Protein AF-A0AA42YHY3-F1 (afdb_monomer_lite)

Structure (mmCIF, N/CA/C/O backbone):
data_AF-A0AA42YHY3-F1
#
_entry.id   AF-A0AA42YHY3-F1
#
loop_
_atom_site.group_PDB
_atom_site.id
_atom_site.type_symbol
_atom_site.label_atom_id
_atom_site.label_alt_id
_atom_site.label_comp_id
_atom_site.label_asym_id
_atom_site.label_entity_id
_atom_site.label_seq_id
_atom_site.pdbx_PDB_ins_code
_atom_site.Cartn_x
_atom_site.Cartn_y
_atom_site.Cartn_z
_atom_site.occupancy
_atom_site.B_iso_or_equiv
_atom_site.auth_seq_id
_atom_site.auth_comp_id
_atom_site.auth_asym_id
_atom_site.auth_atom_id
_atom_site.pdbx_PDB_model_num
ATOM 1 N N . MET A 1 1 ? -17.543 -1.333 9.778 1.00 82.50 1 MET A N 1
ATOM 2 C CA . MET A 1 1 ? -16.642 -2.329 9.156 1.00 82.50 1 MET A CA 1
ATOM 3 C C . MET A 1 1 ? -16.695 -2.307 7.625 1.00 82.50 1 MET A C 1
ATOM 5 O O . MET A 1 1 ? -15.729 -1.877 7.017 1.00 82.50 1 MET A O 1
ATOM 9 N N . ILE A 1 2 ? -17.816 -2.684 6.991 1.00 86.56 2 ILE A N 1
ATOM 10 C CA . ILE A 1 2 ? -17.916 -2.820 5.518 1.00 86.56 2 ILE A CA 1
ATOM 11 C C . ILE A 1 2 ? -17.620 -1.505 4.779 1.00 86.56 2 ILE A C 1
ATOM 13 O O . ILE A 1 2 ? -16.816 -1.488 3.857 1.00 86.56 2 ILE A O 1
ATOM 17 N N . ARG A 1 3 ? -18.194 -0.381 5.236 1.00 88.00 3 ARG A N 1
ATOM 18 C CA . ARG A 1 3 ? -17.930 0.952 4.655 1.00 88.00 3 ARG A CA 1
ATOM 19 C C . ARG A 1 3 ? -16.445 1.330 4.679 1.00 88.00 3 ARG A C 1
ATOM 21 O O . ARG A 1 3 ? -15.954 1.903 3.718 1.00 88.00 3 ARG A O 1
ATOM 28 N N . PHE A 1 4 ? -15.739 0.987 5.759 1.00 89.62 4 PHE A N 1
ATOM 29 C CA . PHE A 1 4 ? -14.296 1.207 5.861 1.00 89.62 4 PHE A CA 1
ATOM 30 C C . PHE A 1 4 ? -13.543 0.350 4.847 1.00 89.62 4 PHE A C 1
ATOM 32 O O . PHE A 1 4 ? -12.749 0.900 4.101 1.00 89.62 4 PHE A O 1
ATOM 39 N N . LEU A 1 5 ? -13.835 -0.952 4.770 1.00 88.38 5 LEU A N 1
ATOM 40 C CA . LEU A 1 5 ? -13.164 -1.868 3.842 1.00 88.38 5 LEU A CA 1
ATOM 41 C C . LEU A 1 5 ? -13.339 -1.448 2.381 1.00 88.38 5 LEU A C 1
ATOM 43 O O . LEU A 1 5 ? -12.359 -1.394 1.650 1.00 88.38 5 LEU A O 1
ATOM 47 N N . VAL A 1 6 ? -14.559 -1.095 1.967 1.00 91.06 6 VAL A N 1
ATOM 48 C CA . VAL A 1 6 ? -14.825 -0.657 0.587 1.00 91.06 6 VAL A CA 1
ATOM 49 C C . VAL A 1 6 ? -14.041 0.614 0.259 1.00 91.06 6 VAL A C 1
ATOM 51 O O . VAL A 1 6 ? -13.338 0.662 -0.746 1.00 91.06 6 VAL A O 1
ATOM 54 N N . LEU A 1 7 ? -14.110 1.632 1.124 1.00 90.44 7 LEU A N 1
ATOM 55 C CA . LEU A 1 7 ? -13.399 2.893 0.903 1.00 90.44 7 LEU A CA 1
ATOM 56 C C . LEU A 1 7 ? -11.879 2.712 0.956 1.00 90.44 7 LEU A C 1
ATOM 58 O O . LEU A 1 7 ? -11.173 3.285 0.131 1.00 90.44 7 LEU A O 1
ATOM 62 N N . ALA A 1 8 ? -11.381 1.905 1.891 1.00 89.19 8 ALA A N 1
ATOM 63 C CA . ALA A 1 8 ? -9.968 1.589 2.035 1.00 89.19 8 ALA A CA 1
ATOM 64 C C . ALA A 1 8 ? -9.432 0.894 0.782 1.00 89.19 8 ALA A C 1
ATOM 66 O O . ALA A 1 8 ? -8.475 1.382 0.192 1.00 89.19 8 ALA A O 1
ATOM 67 N N . VAL A 1 9 ? -10.082 -0.183 0.330 1.00 90.12 9 VAL A N 1
ATOM 68 C CA . VAL A 1 9 ? -9.647 -0.945 -0.848 1.00 90.12 9 VAL A CA 1
ATOM 69 C C . VAL A 1 9 ? -9.648 -0.067 -2.095 1.00 90.12 9 VAL A C 1
ATOM 71 O O . VAL A 1 9 ? -8.634 -0.009 -2.781 1.00 90.12 9 VAL A O 1
ATOM 74 N N . LEU A 1 10 ? -10.727 0.676 -2.360 1.00 92.88 10 LEU A N 1
ATOM 75 C CA . LEU A 1 10 ? -10.794 1.556 -3.533 1.00 92.88 10 LEU A CA 1
ATOM 76 C C . LEU A 1 10 ? -9.704 2.635 -3.506 1.00 92.88 10 LEU A C 1
ATOM 78 O O . LEU A 1 10 ? -9.032 2.867 -4.508 1.00 92.88 10 LEU A O 1
ATOM 82 N N . SER A 1 11 ? -9.494 3.263 -2.348 1.00 90.38 11 SER A N 1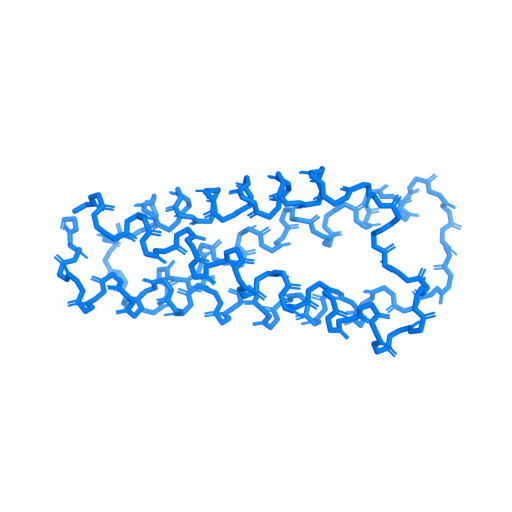
ATOM 83 C CA . SER A 1 11 ? -8.484 4.316 -2.198 1.00 90.38 11 SER A CA 1
ATOM 84 C C . SER A 1 11 ? -7.064 3.769 -2.341 1.00 90.38 11 SER A C 1
ATOM 86 O O . SER A 1 11 ? -6.219 4.409 -2.958 1.00 90.38 1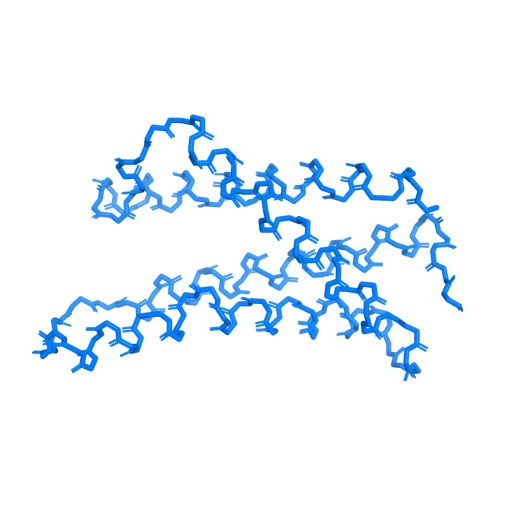1 SER A O 1
ATOM 88 N N . LEU A 1 12 ? -6.798 2.579 -1.795 1.00 89.62 12 LEU A N 1
ATOM 89 C CA . LEU A 1 12 ? -5.502 1.913 -1.899 1.00 89.62 12 LEU A CA 1
ATOM 90 C C . LEU A 1 12 ? -5.213 1.468 -3.330 1.00 89.62 12 LEU A C 1
ATOM 92 O O . LEU A 1 12 ? -4.107 1.694 -3.803 1.00 89.62 12 LEU A O 1
ATOM 96 N N . VAL A 1 13 ? -6.194 0.896 -4.034 1.00 90.69 13 VAL A N 1
ATOM 97 C CA . VAL A 1 13 ? -6.047 0.525 -5.450 1.00 90.69 13 VAL A CA 1
ATOM 98 C C . VAL A 1 13 ? -5.701 1.753 -6.288 1.00 90.69 13 VAL A C 1
ATOM 100 O O . VAL A 1 13 ? -4.782 1.693 -7.098 1.00 90.69 13 VAL A O 1
ATOM 103 N N . LEU A 1 14 ? -6.375 2.884 -6.058 1.00 91.06 14 LEU A N 1
ATOM 104 C CA . LEU A 1 14 ? -6.056 4.140 -6.739 1.00 91.06 14 LEU A CA 1
ATOM 105 C C . LEU A 1 14 ? -4.650 4.639 -6.389 1.00 91.06 14 LEU A C 1
ATOM 107 O O . LEU A 1 14 ? -3.891 4.991 -7.286 1.00 91.06 14 LEU A O 1
ATOM 111 N N . LEU A 1 15 ? -4.276 4.638 -5.108 1.00 90.31 15 LEU A N 1
ATOM 112 C CA . LEU A 1 15 ? -2.960 5.094 -4.654 1.00 90.31 15 LEU A CA 1
ATOM 113 C C . LEU A 1 15 ? -1.823 4.235 -5.230 1.00 90.31 15 LEU A C 1
ATOM 115 O O . LEU A 1 15 ? -0.835 4.769 -5.734 1.00 90.31 15 LEU A O 1
ATOM 119 N N . ILE A 1 16 ? -1.973 2.910 -5.184 1.00 86.94 16 ILE A N 1
ATOM 120 C CA . ILE A 1 16 ? -1.010 1.948 -5.728 1.00 86.94 16 ILE A CA 1
ATOM 121 C C . ILE A 1 16 ? -0.962 2.065 -7.253 1.00 86.94 16 ILE A C 1
ATOM 123 O O . ILE A 1 16 ? 0.127 2.075 -7.823 1.00 86.94 16 ILE A O 1
ATOM 127 N N . GLY A 1 17 ? -2.112 2.201 -7.914 1.00 85.62 17 GLY A N 1
ATOM 128 C CA . GLY A 1 17 ? -2.195 2.362 -9.363 1.00 85.62 17 GLY A CA 1
ATOM 129 C C . GLY A 1 17 ? -1.497 3.628 -9.849 1.00 85.62 17 GLY A C 1
ATOM 130 O O . GLY A 1 17 ? -0.623 3.554 -10.711 1.00 85.62 17 GLY A O 1
ATOM 131 N N . VAL A 1 18 ? -1.798 4.776 -9.234 1.00 88.19 18 VAL A N 1
ATOM 132 C CA . VAL A 1 18 ? -1.133 6.058 -9.527 1.00 88.19 18 VAL A CA 1
ATOM 133 C C . VAL A 1 18 ? 0.369 5.967 -9.264 1.00 88.19 18 VAL A C 1
ATOM 135 O O . VAL A 1 18 ? 1.159 6.430 -10.080 1.00 88.19 18 VAL A O 1
ATOM 138 N N . GLY A 1 19 ? 0.775 5.330 -8.165 1.00 84.56 19 GLY A N 1
ATOM 139 C CA . GLY A 1 19 ? 2.182 5.093 -7.857 1.00 84.56 19 GLY A CA 1
ATOM 140 C C . GLY A 1 19 ? 2.901 4.257 -8.911 1.00 84.56 19 GLY A C 1
ATOM 141 O O . GLY A 1 19 ? 3.957 4.645 -9.399 1.00 84.56 19 GLY A O 1
ATOM 142 N N . THR A 1 20 ? 2.297 3.132 -9.294 1.00 81.44 20 THR A N 1
ATOM 143 C CA . THR A 1 20 ? 2.854 2.192 -10.276 1.00 81.44 20 THR A CA 1
ATOM 144 C C . THR A 1 20 ? 3.028 2.864 -11.636 1.00 81.44 20 THR A C 1
ATOM 146 O O . THR A 1 20 ? 4.107 2.805 -12.217 1.00 81.44 20 THR A O 1
ATOM 149 N N . LEU A 1 21 ? 1.983 3.542 -12.120 1.00 83.69 21 LEU A N 1
ATOM 150 C CA . LEU A 1 21 ? 2.001 4.237 -13.408 1.00 83.69 21 LEU A CA 1
ATOM 151 C C . LEU A 1 21 ? 2.933 5.457 -13.391 1.00 83.69 21 LEU A C 1
ATOM 153 O O . LEU A 1 21 ? 3.627 5.722 -14.368 1.00 83.69 21 LEU A O 1
ATOM 157 N N . GLY A 1 22 ? 2.978 6.190 -12.275 1.00 82.81 22 GLY A N 1
ATOM 158 C CA . GLY A 1 22 ? 3.859 7.345 -12.110 1.00 82.81 22 GLY A CA 1
ATOM 159 C C . GLY A 1 22 ? 5.339 6.963 -12.089 1.00 82.81 22 GLY A C 1
ATOM 160 O O . GLY A 1 22 ? 6.156 7.655 -12.694 1.00 82.81 22 GLY A O 1
ATOM 161 N N . PHE A 1 23 ? 5.694 5.853 -11.436 1.00 80.94 23 PHE A N 1
ATOM 162 C CA . PHE A 1 23 ? 7.064 5.335 -11.458 1.00 80.94 23 PHE A CA 1
ATOM 163 C C . PHE A 1 23 ? 7.459 4.834 -12.840 1.00 80.94 23 PHE A C 1
ATOM 165 O O . PHE A 1 23 ? 8.551 5.152 -13.300 1.00 80.94 23 PHE A O 1
ATOM 172 N N . ASP A 1 24 ? 6.559 4.131 -13.526 1.00 78.25 24 ASP A N 1
ATOM 173 C CA . ASP A 1 24 ? 6.824 3.656 -14.880 1.00 78.25 24 ASP A CA 1
ATOM 174 C C . ASP A 1 24 ? 7.084 4.809 -15.865 1.00 78.25 24 ASP A C 1
ATOM 176 O O . ASP A 1 24 ? 8.061 4.797 -16.617 1.00 78.25 24 ASP A O 1
ATOM 180 N N . ALA A 1 25 ? 6.266 5.864 -15.793 1.00 80.69 25 ALA A N 1
ATOM 181 C CA . ALA A 1 25 ? 6.468 7.074 -16.581 1.00 80.69 25 ALA A CA 1
ATOM 182 C C . ALA A 1 25 ? 7.800 7.773 -16.248 1.00 80.69 25 ALA A C 1
ATOM 184 O O . ALA A 1 25 ? 8.507 8.211 -17.155 1.00 80.69 25 ALA A O 1
ATOM 185 N N . ALA A 1 26 ? 8.164 7.859 -14.962 1.00 80.06 26 ALA A N 1
ATOM 186 C CA . ALA A 1 26 ? 9.415 8.478 -14.517 1.00 80.06 26 ALA A CA 1
ATOM 187 C C . ALA A 1 26 ? 10.663 7.689 -14.947 1.00 80.06 26 ALA A C 1
ATOM 189 O O . ALA A 1 26 ? 11.710 8.283 -15.202 1.00 80.06 26 ALA A O 1
ATOM 190 N N . ASP A 1 27 ? 10.545 6.366 -15.052 1.00 73.25 27 ASP A N 1
ATOM 191 C CA . ASP A 1 27 ? 11.638 5.471 -15.434 1.00 73.25 27 ASP A CA 1
ATOM 192 C C . ASP A 1 27 ? 11.631 5.132 -16.942 1.00 73.25 27 ASP A C 1
ATOM 194 O O . ASP A 1 27 ? 12.403 4.285 -17.404 1.00 73.25 27 ASP A O 1
ATOM 198 N N . GLY A 1 28 ? 10.780 5.802 -17.730 1.00 71.19 28 GLY A N 1
ATOM 199 C CA . GLY A 1 28 ? 10.728 5.688 -19.189 1.00 71.19 28 GLY A CA 1
ATOM 200 C C . GLY A 1 28 ? 10.313 4.306 -19.698 1.00 71.19 28 GLY A C 1
ATOM 201 O O . GLY A 1 28 ? 10.816 3.871 -20.735 1.00 71.19 28 GLY A O 1
ATOM 202 N N . GLY A 1 29 ? 9.458 3.579 -18.971 1.00 66.69 29 GLY A N 1
ATOM 203 C CA . GLY A 1 29 ? 9.010 2.244 -19.386 1.00 66.69 29 GLY A CA 1
ATOM 204 C C . GLY A 1 29 ? 9.975 1.102 -19.046 1.00 66.69 29 GLY A C 1
ATOM 205 O O . GLY A 1 29 ? 9.745 -0.038 -19.455 1.00 66.69 29 GLY A O 1
ATOM 206 N N . ARG A 1 30 ? 11.096 1.377 -18.357 1.00 62.28 30 ARG A N 1
ATOM 207 C CA . ARG A 1 30 ? 12.150 0.374 -18.092 1.00 62.28 30 ARG A CA 1
ATOM 208 C C . ARG A 1 30 ? 11.771 -0.649 -17.026 1.00 62.28 30 ARG A C 1
ATOM 210 O O . ARG A 1 30 ? 12.157 -1.809 -17.144 1.00 62.28 30 ARG A O 1
ATOM 217 N N . PHE A 1 31 ? 11.036 -0.214 -16.007 1.00 58.06 31 PHE A N 1
ATOM 218 C CA . PHE A 1 31 ? 10.626 -1.040 -14.865 1.00 58.06 31 PHE A CA 1
ATOM 219 C C . PHE A 1 31 ? 9.106 -1.242 -14.790 1.00 58.06 31 PHE A C 1
ATOM 221 O O . PHE A 1 31 ? 8.608 -1.845 -13.837 1.00 58.06 31 PHE A O 1
ATOM 228 N N . GLY A 1 32 ? 8.371 -0.748 -15.789 1.00 55.72 32 GLY A N 1
ATOM 229 C CA . GLY A 1 32 ? 6.927 -0.871 -15.881 1.00 55.72 32 GLY A CA 1
ATOM 230 C C . GLY A 1 32 ? 6.442 -2.307 -15.969 1.00 55.72 32 GLY A C 1
ATOM 231 O O . GLY A 1 32 ? 7.064 -3.136 -16.645 1.00 55.72 32 GLY A O 1
ATOM 232 N N . PRO A 1 33 ? 5.300 -2.624 -15.339 1.00 56.12 33 PRO A N 1
ATOM 233 C CA . PRO A 1 33 ? 4.687 -3.926 -15.499 1.00 56.12 33 PRO A CA 1
ATOM 234 C C . PRO A 1 33 ? 4.237 -4.108 -16.953 1.00 56.12 33 PRO A C 1
ATOM 236 O O . PRO A 1 33 ? 3.256 -3.518 -17.393 1.00 56.12 33 PRO A O 1
ATOM 239 N N . ARG A 1 34 ? 4.917 -4.994 -17.689 1.00 66.00 34 ARG A N 1
ATOM 240 C CA . ARG A 1 34 ? 4.481 -5.506 -19.006 1.00 66.00 34 ARG A CA 1
ATOM 241 C C . ARG A 1 34 ? 3.342 -6.528 -18.879 1.00 66.00 34 ARG A C 1
ATOM 243 O O . ARG A 1 34 ? 3.338 -7.548 -19.560 1.00 66.00 34 ARG A O 1
ATOM 250 N N . LEU A 1 35 ? 2.438 -6.309 -17.933 1.00 65.50 35 LEU A N 1
ATOM 251 C CA . LEU A 1 35 ? 1.331 -7.209 -17.632 1.00 65.50 35 LEU A CA 1
ATOM 252 C C . LEU A 1 35 ? 0.046 -6.643 -18.226 1.00 65.50 35 LEU A C 1
ATOM 254 O O . LEU A 1 35 ? -0.154 -5.429 -18.232 1.00 65.50 35 LEU A O 1
ATOM 258 N N . ASP A 1 36 ? -0.839 -7.530 -18.675 1.00 81.00 36 ASP A N 1
ATOM 259 C CA . ASP A 1 36 ? -2.163 -7.138 -19.144 1.00 81.00 36 ASP A CA 1
ATOM 260 C C . ASP A 1 36 ? -2.921 -6.364 -18.054 1.00 81.00 36 ASP A C 1
ATOM 262 O O . ASP A 1 36 ? -2.889 -6.717 -16.869 1.00 81.00 36 ASP A O 1
ATOM 266 N N . GLY A 1 37 ? -3.644 -5.318 -18.461 1.00 80.69 37 GLY A N 1
ATOM 267 C CA . GLY A 1 37 ? -4.365 -4.413 -17.556 1.00 80.69 37 GLY A CA 1
ATOM 268 C C . GLY A 1 37 ? -5.232 -5.107 -16.488 1.00 80.69 37 GLY A C 1
ATOM 269 O O . GLY A 1 37 ? -5.177 -4.699 -15.327 1.00 80.69 37 GLY A O 1
ATOM 270 N N . PRO A 1 38 ? -5.986 -6.180 -16.809 1.00 83.06 38 PRO A N 1
ATOM 271 C CA . PRO A 1 38 ? -6.753 -6.931 -15.814 1.00 83.06 38 PRO A CA 1
ATOM 272 C C . PRO A 1 38 ? -5.887 -7.630 -14.758 1.00 83.06 38 PRO A C 1
ATOM 274 O O . PRO A 1 38 ? -6.261 -7.671 -13.587 1.00 83.06 38 PRO A O 1
ATOM 277 N N . VAL A 1 39 ? -4.723 -8.157 -15.151 1.00 82.00 39 VAL A N 1
ATOM 278 C CA . VAL A 1 39 ? -3.780 -8.828 -14.240 1.00 82.00 39 VAL A CA 1
ATOM 279 C C . VAL A 1 39 ? -3.154 -7.805 -13.298 1.00 82.00 39 VAL A C 1
ATOM 281 O O . VAL A 1 39 ? -3.072 -8.037 -12.092 1.00 82.00 39 VAL A O 1
ATOM 284 N N . LEU A 1 40 ? -2.781 -6.641 -13.835 1.00 83.00 40 LEU A N 1
ATOM 285 C CA . LEU A 1 40 ? -2.243 -5.532 -13.055 1.00 83.00 40 LEU A CA 1
ATOM 286 C C . LEU A 1 40 ? -3.257 -5.022 -12.018 1.00 83.00 40 LEU A C 1
ATOM 288 O O . LEU A 1 40 ? -2.925 -4.883 -10.840 1.00 83.00 40 LEU A O 1
ATOM 292 N N . LEU A 1 41 ? -4.512 -4.827 -12.436 1.00 84.75 41 LEU A N 1
ATOM 293 C CA . LEU A 1 41 ? -5.603 -4.433 -11.545 1.00 84.75 41 LEU A CA 1
ATOM 294 C C . LEU A 1 41 ? -5.864 -5.489 -10.462 1.00 84.75 41 LEU A C 1
ATOM 296 O O . LEU A 1 41 ? -6.046 -5.137 -9.297 1.00 84.75 41 LEU A O 1
ATOM 300 N N . GLY A 1 42 ? -5.849 -6.774 -10.826 1.00 86.25 42 GLY A N 1
ATOM 301 C CA . GLY A 1 42 ? -5.967 -7.881 -9.877 1.00 86.25 42 GLY A CA 1
ATOM 302 C C . GLY A 1 42 ? -4.858 -7.863 -8.823 1.00 86.25 42 GLY A C 1
ATOM 303 O O . GLY A 1 42 ? -5.139 -8.032 -7.637 1.00 86.25 42 GLY A O 1
ATOM 304 N N . GLY A 1 43 ? -3.620 -7.573 -9.235 1.00 85.81 43 GLY A N 1
ATOM 305 C CA . GLY A 1 43 ? -2.483 -7.394 -8.332 1.00 85.81 43 GLY A CA 1
ATOM 306 C C . GLY A 1 43 ? -2.685 -6.242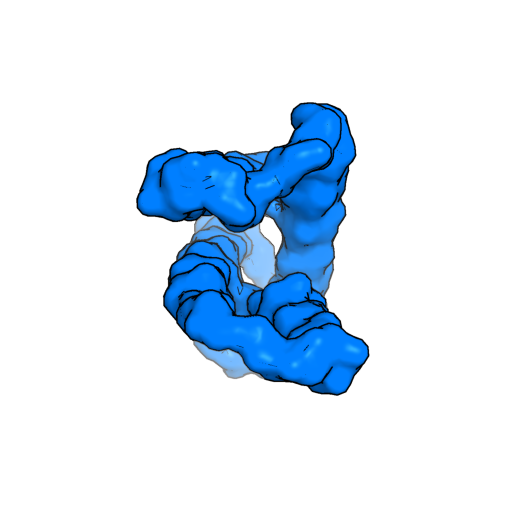 -7.347 1.00 85.81 43 GLY A C 1
ATOM 307 O O . GLY A 1 43 ? -2.535 -6.435 -6.141 1.00 85.81 43 GLY A O 1
ATOM 308 N N . TRP A 1 44 ? -3.103 -5.068 -7.831 1.00 88.94 44 TRP A N 1
ATOM 309 C CA . TRP A 1 44 ? -3.404 -3.918 -6.967 1.00 88.94 44 TRP A CA 1
ATOM 310 C C . TRP A 1 44 ? -4.525 -4.215 -5.971 1.00 88.94 44 TRP A C 1
ATOM 312 O O . TRP A 1 44 ? -4.455 -3.804 -4.813 1.00 88.94 44 TRP A O 1
ATOM 322 N N . LEU A 1 45 ? -5.557 -4.939 -6.408 1.00 88.88 45 LEU A N 1
ATOM 323 C CA . LEU A 1 45 ? -6.690 -5.298 -5.565 1.00 88.88 45 LEU A CA 1
ATOM 324 C C . LEU A 1 45 ? -6.276 -6.276 -4.461 1.00 88.88 45 LEU A C 1
ATOM 326 O O . LEU A 1 45 ? -6.608 -6.062 -3.295 1.00 88.88 45 LEU A O 1
ATOM 330 N N . LEU A 1 46 ? -5.514 -7.314 -4.816 1.00 87.81 46 LEU A N 1
ATOM 331 C CA . LEU A 1 46 ? -4.986 -8.288 -3.863 1.00 87.81 46 LEU A CA 1
ATOM 332 C C . LEU A 1 46 ? -4.117 -7.601 -2.804 1.00 87.81 46 LEU A C 1
ATOM 334 O O . LEU A 1 46 ? -4.239 -7.869 -1.611 1.00 87.81 46 LEU A O 1
ATOM 338 N N . GLU A 1 47 ? -3.283 -6.666 -3.241 1.00 87.50 47 GLU A N 1
ATOM 339 C CA . GLU A 1 47 ? -2.391 -5.909 -2.379 1.00 87.50 47 GLU A CA 1
ATOM 340 C C . GLU A 1 47 ? -3.136 -4.964 -1.436 1.00 87.50 47 GLU A C 1
ATOM 342 O O . GLU A 1 47 ? -2.854 -4.928 -0.237 1.00 87.50 47 GLU A O 1
ATOM 347 N N . ALA A 1 48 ? -4.144 -4.254 -1.945 1.00 87.56 48 ALA A N 1
ATOM 348 C CA . ALA A 1 48 ? -5.014 -3.415 -1.133 1.00 87.56 48 ALA A CA 1
ATOM 349 C C . ALA A 1 48 ? -5.748 -4.232 -0.055 1.00 87.56 48 ALA A C 1
ATOM 351 O O . ALA A 1 48 ? -5.840 -3.802 1.099 1.00 87.56 48 ALA A O 1
ATOM 352 N N . VAL A 1 49 ? -6.235 -5.427 -0.403 1.00 89.06 49 VAL A N 1
ATOM 353 C CA . VAL A 1 49 ? -6.894 -6.339 0.543 1.00 89.06 49 VAL A CA 1
ATOM 354 C C . VAL A 1 49 ? -5.904 -6.860 1.587 1.00 89.06 49 VAL A C 1
ATOM 356 O O . VAL A 1 49 ? -6.220 -6.842 2.778 1.00 89.06 49 V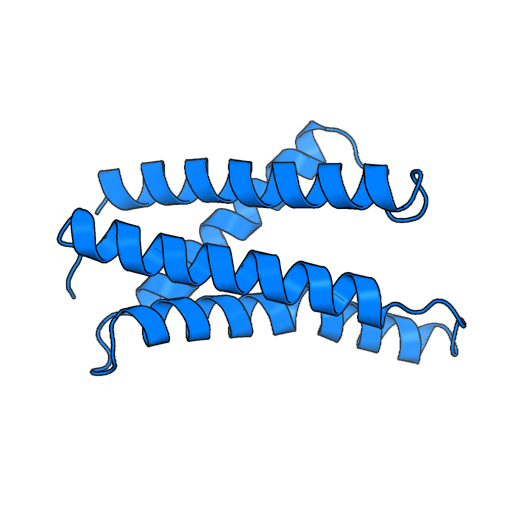AL A O 1
ATOM 359 N N . ALA A 1 50 ? -4.700 -7.265 1.177 1.00 87.50 50 ALA A N 1
ATOM 360 C CA . ALA A 1 50 ? -3.657 -7.735 2.088 1.00 87.50 50 ALA A CA 1
ATOM 361 C C . ALA A 1 50 ? -3.231 -6.646 3.089 1.00 87.50 50 ALA A C 1
ATOM 363 O O . ALA A 1 50 ? -3.145 -6.908 4.289 1.00 87.50 50 ALA A O 1
ATOM 364 N N . LEU A 1 51 ? -3.051 -5.405 2.622 1.00 88.25 51 LEU A N 1
ATOM 365 C CA . LEU A 1 51 ? -2.788 -4.235 3.466 1.00 88.25 51 LEU A CA 1
ATOM 366 C C . LEU A 1 51 ? -3.918 -3.978 4.467 1.00 88.25 51 LEU A C 1
ATOM 368 O O . LEU A 1 51 ? -3.651 -3.752 5.647 1.00 88.25 51 LEU A O 1
ATOM 372 N N . CYS A 1 52 ? -5.179 -4.052 4.028 1.00 88.12 52 CYS A N 1
ATOM 373 C CA . CYS A 1 52 ? -6.327 -3.933 4.928 1.00 88.12 52 CYS A CA 1
ATOM 374 C C . CYS A 1 52 ? -6.319 -5.029 6.003 1.00 88.12 52 CYS A C 1
ATOM 376 O O . CYS A 1 52 ? -6.562 -4.739 7.174 1.00 88.12 52 CYS A O 1
ATOM 378 N N . ALA A 1 53 ? -6.023 -6.275 5.625 1.00 87.44 53 ALA A N 1
ATOM 379 C CA . ALA A 1 53 ? -5.968 -7.401 6.552 1.00 87.44 53 ALA A CA 1
ATOM 380 C C . ALA A 1 53 ? -4.841 -7.240 7.587 1.00 87.44 53 ALA A C 1
ATOM 382 O O . ALA A 1 53 ? -5.084 -7.400 8.785 1.00 87.44 53 ALA A O 1
ATOM 383 N N . LEU A 1 54 ? -3.636 -6.860 7.145 1.00 87.75 54 LEU A N 1
ATOM 384 C CA . LEU A 1 54 ? -2.494 -6.565 8.017 1.00 87.75 54 LEU A CA 1
ATOM 385 C C . LEU A 1 54 ? -2.794 -5.412 8.974 1.00 87.75 54 LEU A C 1
ATOM 387 O O . LEU A 1 54 ? -2.543 -5.526 10.173 1.00 87.75 54 LEU A O 1
ATOM 391 N N . PHE A 1 55 ? -3.384 -4.326 8.469 1.00 88.56 55 PHE A N 1
ATOM 392 C CA . PHE A 1 55 ? -3.790 -3.199 9.301 1.00 88.56 55 PHE A CA 1
ATOM 393 C C . PHE A 1 55 ? -4.778 -3.637 10.377 1.00 88.56 55 PHE A C 1
ATOM 395 O O . PHE A 1 55 ? -4.543 -3.383 11.554 1.00 88.56 55 PHE A O 1
ATOM 402 N N . LEU A 1 56 ? -5.840 -4.355 10.003 1.00 86.94 56 LEU A N 1
ATOM 403 C CA . LEU A 1 56 ? -6.817 -4.852 10.968 1.00 86.94 56 LEU A CA 1
ATOM 404 C C . LEU A 1 56 ? -6.169 -5.780 12.000 1.00 86.94 56 LEU A C 1
ATOM 406 O O . LEU A 1 56 ? -6.540 -5.715 13.162 1.00 86.94 56 LEU A O 1
ATOM 410 N N . LEU A 1 57 ? -5.192 -6.610 11.619 1.00 87.12 57 LEU A N 1
ATOM 411 C CA . LEU A 1 57 ? -4.439 -7.478 12.534 1.00 87.12 57 LEU A CA 1
ATOM 412 C C . LEU A 1 57 ? -3.672 -6.695 13.608 1.00 87.12 57 LEU A C 1
ATOM 414 O O . LEU A 1 57 ? -3.700 -7.097 14.778 1.00 87.12 57 LEU A O 1
ATOM 418 N N . VAL A 1 58 ? -3.011 -5.605 13.219 1.00 85.44 58 VAL A N 1
ATOM 419 C CA . VAL A 1 58 ? -2.185 -4.770 14.107 1.00 85.44 58 VAL A CA 1
ATOM 420 C C . VAL A 1 58 ? -3.033 -3.788 14.917 1.00 85.44 58 VAL A C 1
ATOM 422 O O . VAL A 1 58 ? -2.731 -3.545 16.085 1.00 85.44 58 VAL A O 1
ATOM 425 N N . GLN A 1 59 ? -4.116 -3.276 14.329 1.00 85.06 59 GLN A N 1
ATOM 426 C CA . GLN A 1 59 ? -4.960 -2.245 14.917 1.00 85.06 59 GLN A CA 1
ATOM 427 C C . GLN A 1 59 ? -5.445 -2.628 16.322 1.00 85.06 59 GLN A C 1
ATOM 429 O O . GLN A 1 59 ? -5.959 -3.730 16.543 1.00 85.06 59 GLN A O 1
ATOM 434 N N . GLY A 1 60 ? -5.327 -1.688 17.265 1.00 76.44 60 GLY A N 1
ATOM 435 C CA . GLY A 1 60 ? -5.885 -1.822 18.616 1.00 76.44 60 GLY A CA 1
ATOM 436 C C . GLY A 1 60 ? -4.979 -2.532 19.624 1.00 76.44 60 GLY A C 1
ATOM 437 O O . GLY A 1 60 ? -5.402 -2.772 20.750 1.00 76.44 60 GLY A O 1
ATOM 438 N N . ARG A 1 61 ? -3.719 -2.824 19.275 1.00 80.38 61 ARG A N 1
ATOM 439 C CA . ARG A 1 61 ? -2.734 -3.439 20.189 1.00 80.38 61 ARG A CA 1
ATOM 440 C C . ARG A 1 61 ? -2.063 -2.459 21.169 1.00 80.38 61 ARG A C 1
ATOM 442 O O . ARG A 1 61 ? -1.035 -2.783 21.751 1.00 80.38 61 ARG A O 1
ATOM 449 N N . GLY A 1 62 ? -2.666 -1.288 21.394 1.00 64.50 62 GLY A N 1
ATOM 450 C CA . GLY A 1 62 ? -2.285 -0.352 22.463 1.00 64.50 62 GLY A CA 1
ATOM 451 C C . GLY A 1 62 ? -1.292 0.753 22.079 1.00 64.50 62 GLY A C 1
ATOM 452 O O . GLY A 1 62 ? -0.868 1.504 22.953 1.00 64.50 62 GLY A O 1
ATOM 453 N N . GLY A 1 63 ? -0.929 0.879 20.799 1.00 74.38 63 GLY A N 1
ATOM 454 C CA . GLY A 1 63 ? -0.044 1.933 20.295 1.00 74.38 63 GLY A CA 1
ATOM 455 C C . GLY A 1 63 ? -0.769 3.198 19.822 1.00 74.38 63 GLY A C 1
ATOM 456 O O . GLY A 1 63 ? -1.994 3.326 19.885 1.00 74.38 63 GLY A O 1
ATOM 457 N N . ALA A 1 64 ? 0.001 4.159 19.306 1.00 83.50 64 ALA A N 1
ATOM 458 C CA . ALA A 1 64 ? -0.568 5.306 18.611 1.00 83.50 64 ALA A CA 1
ATOM 459 C C . ALA A 1 64 ? -1.215 4.861 17.288 1.00 83.50 64 ALA A C 1
ATOM 461 O O . ALA A 1 64 ? -0.613 4.119 16.523 1.00 83.50 64 ALA A O 1
ATOM 462 N N . TRP A 1 65 ? -2.409 5.372 16.974 1.00 83.12 65 TRP A N 1
ATOM 463 C CA . TRP A 1 65 ? -3.179 4.996 15.773 1.00 83.12 65 TRP A CA 1
ATOM 464 C C . TRP A 1 65 ? -2.367 5.030 14.464 1.00 83.12 65 TRP A C 1
ATOM 466 O O . TRP A 1 65 ? -2.580 4.206 13.582 1.00 83.12 65 TRP A O 1
ATOM 476 N N . TRP A 1 66 ? -1.436 5.978 14.332 1.00 83.81 66 TRP A N 1
ATOM 477 C CA . TRP A 1 66 ? -0.585 6.132 13.152 1.00 83.81 66 TRP A CA 1
ATOM 478 C C . TRP A 1 66 ? 0.525 5.072 13.078 1.00 83.81 66 TRP A C 1
ATOM 480 O O . TRP A 1 66 ? 0.919 4.695 11.976 1.00 83.81 66 TRP A O 1
ATOM 490 N N . LEU A 1 67 ? 0.986 4.552 14.224 1.00 85.19 67 LEU A N 1
ATOM 491 C CA . LEU A 1 67 ? 1.951 3.451 14.289 1.00 85.19 67 LEU A CA 1
ATOM 492 C C . LEU A 1 67 ? 1.333 2.151 13.782 1.00 85.19 67 LEU A C 1
ATOM 494 O O . LEU A 1 67 ? 1.996 1.437 13.041 1.00 85.19 67 LEU A O 1
ATOM 498 N N . ASP A 1 68 ? 0.065 1.876 14.101 1.00 85.56 68 ASP A N 1
ATOM 499 C CA . ASP A 1 68 ? -0.639 0.686 13.597 1.00 85.56 68 ASP A CA 1
ATOM 500 C C . ASP A 1 68 ? -0.664 0.671 12.055 1.00 85.56 68 ASP A C 1
ATOM 502 O O . ASP A 1 68 ? -0.420 -0.356 11.419 1.00 85.56 68 ASP A O 1
ATOM 506 N N . GLY A 1 69 ? -0.896 1.844 11.453 1.00 84.69 69 GLY A N 1
ATOM 507 C CA . GLY A 1 69 ? -0.838 2.053 10.006 1.00 84.69 69 GLY A CA 1
ATOM 508 C C . GLY A 1 69 ? 0.556 1.856 9.420 1.00 84.69 69 GLY A C 1
ATOM 509 O O . GLY A 1 69 ? 0.715 1.124 8.443 1.00 84.69 69 GLY A O 1
ATOM 510 N N . LEU A 1 70 ? 1.570 2.490 10.017 1.00 88.25 70 LEU A N 1
ATOM 511 C CA . LEU A 1 70 ? 2.956 2.381 9.554 1.00 88.25 70 LEU A CA 1
ATOM 512 C C . LEU A 1 70 ? 3.505 0.961 9.687 1.00 88.25 70 LEU A C 1
ATOM 514 O O . LEU A 1 70 ? 4.148 0.482 8.762 1.00 88.25 70 LEU A O 1
ATOM 518 N N . LEU 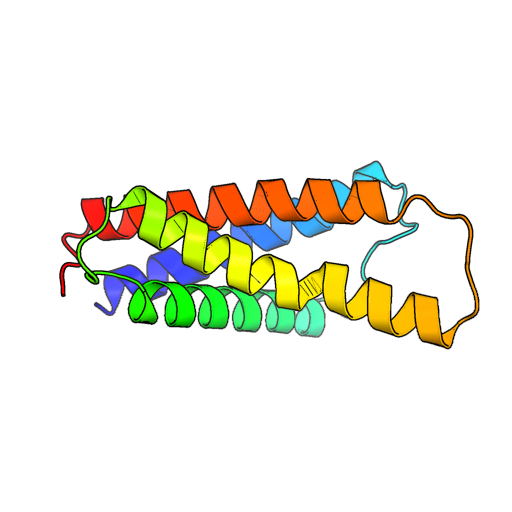A 1 71 ? 3.221 0.267 10.789 1.00 88.06 71 LEU A N 1
ATOM 519 C CA . LEU A 1 71 ? 3.660 -1.112 10.998 1.00 88.06 71 LEU A CA 1
ATOM 520 C C . LEU A 1 71 ? 3.072 -2.043 9.939 1.00 88.06 71 LEU A C 1
ATOM 522 O O . LEU A 1 71 ? 3.812 -2.801 9.317 1.00 88.06 71 LEU A O 1
ATOM 526 N N . ALA A 1 72 ? 1.765 -1.951 9.681 1.00 87.44 72 ALA A N 1
ATOM 527 C CA . ALA A 1 72 ? 1.124 -2.737 8.630 1.00 87.44 72 ALA A CA 1
ATOM 528 C C . ALA A 1 72 ? 1.728 -2.445 7.246 1.00 87.44 72 ALA A C 1
ATOM 530 O O . ALA A 1 72 ? 2.004 -3.369 6.479 1.00 87.44 72 ALA A O 1
ATOM 531 N N . ALA A 1 73 ? 1.983 -1.169 6.952 1.00 87.44 73 ALA A N 1
ATOM 532 C CA . ALA A 1 73 ? 2.605 -0.740 5.708 1.00 87.44 73 ALA A CA 1
ATOM 533 C C . ALA A 1 73 ? 4.049 -1.221 5.548 1.00 87.44 73 ALA A C 1
ATOM 535 O O . ALA A 1 73 ? 4.419 -1.671 4.469 1.00 87.44 73 ALA A O 1
ATOM 536 N N . TRP A 1 74 ? 4.871 -1.136 6.590 1.00 88.50 74 TRP A N 1
ATOM 537 C CA . TRP A 1 74 ? 6.267 -1.560 6.535 1.00 88.50 74 TRP A CA 1
ATOM 538 C C . TRP A 1 74 ? 6.391 -3.072 6.429 1.00 88.50 74 TRP A C 1
ATOM 540 O O . TRP A 1 74 ? 7.195 -3.547 5.634 1.00 88.50 74 TRP A O 1
ATOM 550 N N . ILE A 1 75 ? 5.554 -3.828 7.147 1.00 86.38 75 ILE A N 1
ATOM 551 C CA . ILE A 1 75 ? 5.474 -5.283 6.982 1.00 86.38 75 ILE A CA 1
ATOM 552 C C . ILE A 1 75 ? 5.131 -5.610 5.525 1.00 86.38 75 ILE A C 1
ATOM 554 O O . ILE A 1 75 ? 5.861 -6.353 4.876 1.00 86.38 75 ILE A O 1
ATOM 558 N N . ALA A 1 76 ? 4.070 -5.010 4.979 1.00 86.50 76 ALA A N 1
ATOM 559 C CA . ALA A 1 76 ? 3.671 -5.252 3.596 1.00 86.50 76 ALA A CA 1
ATOM 560 C C . ALA A 1 76 ? 4.761 -4.840 2.585 1.00 86.50 76 ALA A C 1
ATOM 562 O O . ALA A 1 76 ? 5.036 -5.575 1.638 1.00 86.50 76 ALA A O 1
ATOM 563 N N . TRP A 1 77 ? 5.438 -3.711 2.818 1.00 87.38 77 TRP A N 1
ATOM 564 C CA . TRP A 1 77 ? 6.551 -3.254 1.988 1.00 87.38 77 TRP A CA 1
ATOM 565 C C . TRP A 1 77 ? 7.716 -4.246 1.985 1.00 87.38 77 TRP A C 1
ATOM 567 O O . TRP A 1 77 ? 8.193 -4.571 0.899 1.00 87.38 77 TRP A O 1
ATOM 577 N N . ILE A 1 78 ? 8.136 -4.758 3.153 1.00 83.25 78 ILE A N 1
ATOM 578 C CA . ILE A 1 78 ? 9.220 -5.750 3.272 1.00 83.25 78 ILE A CA 1
ATOM 579 C C . ILE A 1 78 ? 8.926 -6.951 2.365 1.00 83.25 78 ILE A C 1
ATOM 581 O O . ILE A 1 78 ? 9.778 -7.338 1.566 1.00 83.25 78 ILE A O 1
ATOM 585 N N . PHE A 1 79 ? 7.706 -7.491 2.432 1.00 78.19 79 PHE A N 1
ATOM 586 C CA . PHE A 1 79 ? 7.319 -8.686 1.678 1.00 78.19 79 PHE A CA 1
ATOM 587 C C . PHE A 1 79 ? 7.047 -8.448 0.184 1.00 78.19 79 PHE A C 1
ATOM 589 O O . PHE A 1 79 ? 7.117 -9.400 -0.588 1.00 78.19 79 PHE A O 1
ATOM 596 N N . ARG A 1 80 ? 6.760 -7.215 -0.255 1.00 75.25 80 ARG A N 1
ATOM 597 C CA . ARG A 1 80 ? 6.440 -6.922 -1.665 1.00 75.25 80 ARG A CA 1
ATOM 598 C C . ARG A 1 80 ? 7.661 -6.957 -2.580 1.00 75.25 80 ARG A C 1
ATOM 600 O O . ARG A 1 80 ? 7.648 -7.602 -3.621 1.00 75.25 80 ARG A O 1
ATOM 607 N N . GLY A 1 81 ? 8.643 -6.122 -2.263 1.00 70.75 81 GLY A N 1
ATOM 608 C CA . GLY A 1 81 ? 9.635 -5.651 -3.234 1.00 70.75 81 GLY A CA 1
ATOM 609 C C . GLY A 1 81 ? 11.067 -5.952 -2.819 1.00 70.75 81 GLY A C 1
ATOM 610 O O . GLY A 1 81 ? 11.741 -6.679 -3.536 1.00 70.75 81 GLY A O 1
ATOM 611 N N . PRO A 1 82 ? 11.541 -5.451 -1.665 1.00 68.38 82 PRO A N 1
ATOM 612 C CA . PRO A 1 82 ? 12.913 -5.660 -1.227 1.00 68.38 82 PRO A CA 1
ATOM 613 C C . PRO A 1 82 ? 13.246 -7.142 -1.057 1.00 68.38 82 PRO A C 1
ATOM 615 O O . PRO A 1 82 ? 14.268 -7.577 -1.566 1.00 68.38 82 PRO A O 1
ATOM 618 N N . VAL A 1 83 ? 12.385 -7.934 -0.405 1.00 62.28 83 VAL A N 1
ATOM 619 C CA . VAL A 1 83 ? 12.632 -9.376 -0.222 1.00 62.28 83 VAL A CA 1
ATOM 620 C C . VAL A 1 83 ? 12.644 -10.118 -1.559 1.00 62.28 83 VAL A C 1
ATOM 622 O O . VAL A 1 83 ? 13.505 -10.963 -1.773 1.00 62.28 83 VAL A O 1
ATOM 625 N N . LEU A 1 84 ? 11.746 -9.770 -2.486 1.00 66.75 84 LEU A N 1
ATOM 626 C CA . LEU A 1 84 ? 11.705 -10.378 -3.818 1.00 66.75 84 LEU A CA 1
ATOM 627 C C . LEU A 1 84 ? 12.939 -9.996 -4.649 1.00 66.75 84 LEU A C 1
ATOM 629 O O . LEU A 1 84 ? 13.525 -10.841 -5.314 1.00 66.75 84 LEU A O 1
ATOM 633 N N . VAL A 1 85 ? 13.360 -8.731 -4.581 1.00 66.81 85 VAL A N 1
ATOM 634 C CA . VAL A 1 85 ? 14.556 -8.229 -5.265 1.00 66.81 85 VAL A CA 1
ATOM 635 C C . VAL A 1 85 ? 15.819 -8.843 -4.675 1.00 66.81 85 VAL A C 1
ATOM 637 O O . VAL A 1 85 ? 16.681 -9.238 -5.445 1.00 66.81 85 VAL A O 1
ATOM 640 N N . LEU A 1 86 ? 15.927 -8.974 -3.351 1.00 66.44 86 LEU A N 1
ATOM 641 C CA . LEU A 1 86 ? 17.038 -9.673 -2.701 1.00 66.44 86 LEU A CA 1
ATOM 642 C C . LEU A 1 86 ? 17.075 -11.143 -3.128 1.00 66.44 86 LEU A C 1
ATOM 644 O O . LEU A 1 86 ? 18.117 -11.608 -3.574 1.00 66.44 86 LEU A O 1
ATOM 648 N N . ALA A 1 87 ? 15.930 -11.833 -3.104 1.00 61.62 87 ALA A N 1
ATOM 649 C CA . ALA A 1 87 ? 15.830 -13.224 -3.539 1.00 61.62 87 ALA A CA 1
ATOM 650 C C . ALA A 1 87 ? 16.232 -13.406 -5.014 1.00 61.62 87 ALA A C 1
ATOM 652 O O . ALA A 1 87 ? 16.946 -14.344 -5.354 1.00 61.62 87 ALA A O 1
ATOM 653 N N . VAL A 1 88 ? 15.818 -12.495 -5.899 1.00 63.94 88 VAL A N 1
ATOM 654 C CA . VAL A 1 88 ? 16.167 -12.532 -7.327 1.00 63.94 88 VAL A CA 1
ATOM 655 C C . VAL A 1 88 ? 17.619 -12.106 -7.573 1.00 63.94 88 VAL A C 1
ATOM 657 O O . VAL A 1 88 ? 18.287 -12.705 -8.409 1.00 63.94 88 VAL A O 1
ATOM 660 N N . ALA A 1 89 ? 18.136 -11.106 -6.859 1.00 64.62 89 ALA A N 1
ATOM 661 C CA . ALA A 1 89 ? 19.509 -10.618 -7.002 1.00 64.62 89 ALA A CA 1
ATOM 662 C C . ALA A 1 89 ? 20.543 -11.631 -6.492 1.00 64.62 89 ALA A C 1
ATOM 664 O O . ALA A 1 89 ? 21.584 -11.799 -7.131 1.00 64.62 89 ALA A O 1
ATOM 665 N N . GLU A 1 90 ? 20.239 -12.334 -5.396 1.00 64.88 90 GLU A N 1
ATOM 666 C CA . GLU A 1 90 ? 21.009 -13.494 -4.935 1.00 64.88 90 GLU A CA 1
ATOM 667 C C . GLU A 1 90 ? 20.981 -14.623 -5.972 1.00 64.88 90 GLU A C 1
ATOM 669 O O . GLU A 1 90 ? 22.006 -15.253 -6.222 1.00 64.88 90 GLU A O 1
ATOM 674 N N . HIS A 1 91 ? 19.837 -14.846 -6.626 1.00 60.50 91 HIS A N 1
ATOM 675 C CA . HIS A 1 91 ? 19.681 -15.918 -7.609 1.00 60.50 91 HIS A CA 1
ATOM 676 C C . HIS A 1 91 ? 20.302 -15.609 -8.986 1.00 60.50 91 HIS A C 1
ATOM 678 O O . HIS A 1 91 ? 20.738 -16.527 -9.676 1.00 60.50 91 HIS A O 1
ATOM 684 N N . LEU A 1 92 ? 20.357 -14.337 -9.402 1.00 58.16 92 LEU A N 1
ATOM 685 C CA . LEU A 1 92 ? 20.791 -13.916 -10.746 1.00 58.16 92 LEU A CA 1
ATOM 686 C C . LEU A 1 92 ? 22.191 -13.281 -10.804 1.00 58.16 92 LEU A C 1
ATOM 688 O O . LEU A 1 92 ? 22.605 -12.830 -11.870 1.00 58.16 92 LEU A O 1
ATOM 692 N N . GLY A 1 93 ? 22.947 -13.256 -9.704 1.00 55.75 93 GLY A N 1
ATOM 693 C CA . GLY A 1 93 ? 24.371 -12.908 -9.752 1.00 55.75 93 GLY A CA 1
ATOM 694 C C . GLY A 1 93 ? 24.677 -11.435 -10.060 1.00 55.75 93 GLY A C 1
ATOM 695 O O . GLY A 1 93 ? 25.568 -11.144 -10.854 1.00 55.75 93 GLY A O 1
ATOM 696 N N . GLY A 1 94 ? 23.985 -10.502 -9.394 1.00 57.84 94 GLY A N 1
ATOM 697 C CA . GLY A 1 94 ? 24.474 -9.126 -9.208 1.00 57.84 94 GLY A CA 1
ATOM 698 C C . GLY A 1 94 ? 24.427 -8.201 -10.434 1.00 57.84 94 GLY A C 1
ATOM 699 O O . GLY A 1 94 ? 25.455 -7.701 -10.889 1.00 57.84 94 GLY A O 1
ATOM 700 N N . GLY A 1 95 ? 23.225 -7.900 -10.931 1.00 54.94 95 GLY A N 1
ATOM 701 C CA . GLY A 1 95 ? 22.999 -6.799 -11.877 1.00 54.94 95 GLY A CA 1
ATOM 702 C C . GLY A 1 95 ? 23.111 -5.414 -11.214 1.00 54.94 95 GLY A C 1
ATOM 703 O O . GLY A 1 95 ? 22.615 -5.203 -10.111 1.00 54.94 95 GLY A O 1
ATOM 704 N N . ARG A 1 96 ? 23.769 -4.469 -11.900 1.00 54.69 96 ARG A N 1
ATOM 705 C CA . ARG A 1 96 ? 24.208 -3.135 -11.423 1.00 54.69 96 ARG A CA 1
ATOM 706 C C . ARG A 1 96 ? 23.142 -2.028 -11.371 1.00 54.69 96 ARG A C 1
ATOM 708 O O . ARG A 1 96 ? 23.502 -0.878 -11.121 1.00 54.69 96 ARG A O 1
ATOM 715 N N . ASP A 1 97 ? 21.869 -2.309 -11.625 1.00 59.41 97 ASP A N 1
ATOM 716 C CA . ASP A 1 97 ? 20.860 -1.244 -11.583 1.00 59.41 97 ASP A CA 1
ATOM 717 C C . ASP A 1 97 ? 20.546 -0.841 -10.133 1.00 59.41 97 ASP A C 1
ATOM 719 O O . ASP A 1 97 ? 20.476 -1.715 -9.269 1.00 59.41 97 ASP A O 1
ATOM 723 N N . PRO A 1 98 ? 20.354 0.456 -9.814 1.00 68.50 98 PRO A N 1
ATOM 724 C CA . PRO A 1 98 ? 20.088 0.920 -8.455 1.00 68.50 98 PRO A CA 1
ATOM 725 C C . PRO A 1 98 ? 18.640 0.609 -8.048 1.00 68.50 98 PRO A C 1
ATOM 727 O O . PRO A 1 98 ? 17.811 1.498 -7.850 1.00 68.50 98 PRO A O 1
ATOM 730 N N . TRP A 1 99 ? 18.344 -0.680 -7.882 1.00 70.69 99 TRP A N 1
ATOM 731 C CA . TRP A 1 99 ? 17.086 -1.236 -7.382 1.00 70.69 99 TRP A CA 1
ATOM 732 C C . TRP A 1 99 ? 16.635 -0.569 -6.077 1.00 70.69 99 TRP A C 1
ATOM 734 O O . TRP A 1 99 ? 15.442 -0.403 -5.836 1.00 70.69 99 TRP A O 1
ATOM 744 N N . TRP A 1 100 ? 17.590 -0.081 -5.281 1.00 74.06 100 TRP A N 1
ATOM 745 C CA . TRP A 1 100 ? 17.344 0.677 -4.059 1.00 74.06 100 TRP A CA 1
ATOM 746 C C . TRP A 1 100 ? 16.471 1.921 -4.270 1.00 74.06 100 TRP A C 1
ATOM 748 O O . TRP A 1 100 ? 15.630 2.231 -3.427 1.00 74.06 100 TRP A O 1
ATOM 758 N N . GLY A 1 101 ? 16.612 2.612 -5.407 1.00 77.06 101 GLY A N 1
ATOM 759 C CA . GLY A 1 101 ? 15.788 3.779 -5.731 1.00 77.06 101 GLY A CA 1
ATOM 760 C C . GLY A 1 101 ? 14.307 3.421 -5.861 1.00 77.06 101 GLY A C 1
ATOM 761 O O . GLY A 1 101 ? 13.449 4.101 -5.295 1.00 77.06 101 GLY A O 1
ATOM 762 N N . LEU A 1 102 ? 14.007 2.307 -6.531 1.00 75.75 102 LEU A N 1
ATOM 763 C CA . LEU A 1 102 ? 12.649 1.780 -6.660 1.00 75.75 102 LEU A CA 1
ATOM 764 C C . LEU A 1 102 ? 12.107 1.324 -5.296 1.00 75.75 102 LEU A C 1
ATOM 766 O O . LEU A 1 102 ? 10.975 1.648 -4.933 1.00 75.75 102 LEU A O 1
ATOM 770 N N . THR A 1 103 ? 12.931 0.642 -4.500 1.00 81.00 103 THR A N 1
ATOM 771 C CA . THR A 1 103 ? 12.567 0.174 -3.157 1.00 81.00 103 THR A CA 1
ATOM 772 C C . THR A 1 103 ? 12.182 1.328 -2.222 1.00 81.00 103 THR A C 1
ATOM 774 O O . THR A 1 103 ? 11.163 1.247 -1.531 1.00 81.00 103 THR A O 1
ATOM 777 N N . LEU A 1 104 ? 12.953 2.423 -2.225 1.00 83.56 104 LEU A N 1
ATOM 778 C CA . LEU A 1 104 ? 12.689 3.618 -1.411 1.00 83.56 104 LEU A CA 1
ATOM 779 C C . LEU A 1 104 ? 11.425 4.364 -1.858 1.00 83.56 104 LEU A C 1
ATOM 781 O O . LEU A 1 104 ? 10.641 4.815 -1.022 1.00 83.56 104 LEU A O 1
ATOM 785 N N . ARG A 1 105 ? 11.185 4.456 -3.171 1.00 84.69 105 ARG A N 1
ATOM 786 C CA . ARG A 1 105 ? 9.945 5.020 -3.724 1.00 84.69 105 ARG A CA 1
ATOM 787 C C . ARG A 1 105 ? 8.716 4.235 -3.254 1.00 84.69 105 ARG A C 1
ATOM 789 O O . ARG A 1 105 ? 7.740 4.827 -2.791 1.00 84.69 105 ARG A O 1
ATOM 796 N N . TRP A 1 106 ? 8.788 2.904 -3.283 1.00 84.69 106 TRP A N 1
ATOM 797 C CA . TRP A 1 106 ? 7.730 2.050 -2.745 1.00 84.69 106 TRP A CA 1
ATOM 798 C C . TRP A 1 106 ? 7.566 2.190 -1.232 1.00 84.69 106 TRP A C 1
ATOM 800 O O . TRP A 1 106 ? 6.432 2.219 -0.761 1.00 84.69 106 TRP A O 1
ATOM 810 N N . LEU A 1 107 ? 8.654 2.341 -0.470 1.00 86.88 107 LEU A N 1
ATOM 811 C CA . LEU A 1 107 ? 8.581 2.565 0.979 1.00 86.88 107 LEU A CA 1
ATOM 812 C C . LEU A 1 107 ? 7.757 3.815 1.310 1.00 86.88 107 LEU A C 1
ATOM 814 O O . LEU A 1 107 ? 6.934 3.796 2.231 1.00 86.88 107 LEU A O 1
ATOM 818 N N . ALA A 1 108 ? 7.947 4.887 0.538 1.00 87.94 108 ALA A N 1
ATOM 819 C CA . ALA A 1 108 ? 7.184 6.119 0.689 1.00 87.94 108 ALA A CA 1
ATOM 820 C C . ALA A 1 108 ? 5.688 5.899 0.406 1.00 87.94 108 ALA A C 1
ATOM 822 O O . ALA A 1 108 ? 4.854 6.278 1.229 1.00 87.94 108 ALA A O 1
ATOM 823 N N . ILE A 1 109 ? 5.339 5.226 -0.700 1.00 88.31 109 ILE A N 1
ATOM 824 C CA . ILE A 1 109 ? 3.937 4.908 -1.032 1.00 88.31 109 ILE A CA 1
ATOM 825 C C . ILE A 1 109 ? 3.284 4.072 0.060 1.00 88.31 109 ILE A C 1
ATOM 827 O O . ILE A 1 109 ? 2.180 4.387 0.494 1.00 88.31 109 ILE A O 1
ATOM 831 N N . TYR A 1 110 ? 3.963 3.025 0.521 1.00 88.19 110 TYR A N 1
ATOM 832 C CA . TYR A 1 110 ? 3.442 2.161 1.569 1.00 88.19 110 TYR A CA 1
ATOM 833 C C . TYR A 1 110 ? 3.218 2.924 2.866 1.00 88.19 110 TYR A C 1
ATOM 835 O O . TYR A 1 110 ? 2.157 2.803 3.471 1.00 88.19 110 TYR A O 1
ATOM 843 N N . SER A 1 111 ? 4.173 3.761 3.268 1.00 90.44 111 SER A N 1
ATOM 844 C CA . SER A 1 111 ? 4.033 4.586 4.470 1.00 90.44 111 SER A CA 1
ATOM 845 C C . SER A 1 111 ? 2.827 5.528 4.362 1.00 90.44 111 SER A C 1
ATOM 847 O O . SER A 1 111 ? 2.040 5.627 5.304 1.00 90.44 111 SER A O 1
ATOM 849 N N . LEU A 1 112 ? 2.619 6.153 3.196 1.00 90.31 112 LEU A N 1
ATOM 850 C CA . LEU A 1 112 ? 1.430 6.967 2.922 1.00 90.31 112 LEU A CA 1
ATOM 851 C C . LEU A 1 112 ? 0.141 6.133 2.951 1.00 90.31 112 LEU A C 1
ATOM 853 O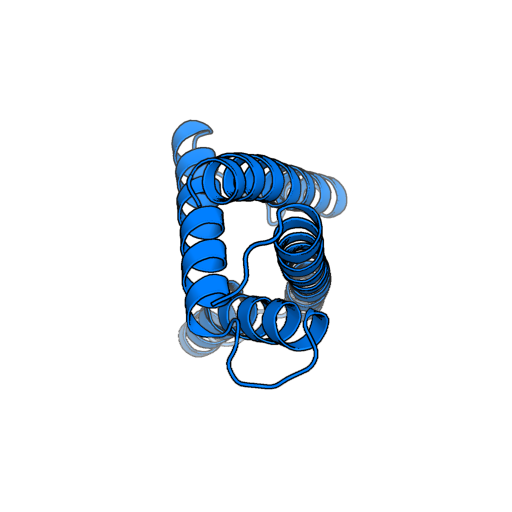 O . LEU A 1 112 ? -0.842 6.564 3.549 1.00 90.31 112 LEU A O 1
ATOM 857 N N . ALA A 1 113 ? 0.149 4.933 2.369 1.00 89.81 113 ALA A N 1
ATOM 858 C CA . ALA A 1 113 ? -0.980 4.005 2.370 1.00 89.81 113 ALA A CA 1
ATOM 859 C C . ALA A 1 113 ? -1.374 3.582 3.796 1.00 89.81 113 ALA A C 1
ATOM 861 O O . ALA A 1 113 ? -2.549 3.631 4.159 1.00 89.81 113 ALA A O 1
ATOM 862 N N . GLY A 1 114 ? -0.392 3.231 4.628 1.00 89.00 114 GLY A N 1
ATOM 863 C CA . GLY A 1 114 ? -0.588 2.876 6.032 1.00 89.00 114 GLY A CA 1
ATOM 864 C C . GLY A 1 114 ? -1.129 4.034 6.865 1.00 89.00 114 GLY A C 1
ATOM 865 O O . GLY A 1 114 ? -2.100 3.871 7.606 1.00 89.00 114 GLY A O 1
ATOM 866 N N . LEU A 1 115 ? -0.556 5.231 6.708 1.00 91.56 115 LEU A N 1
ATOM 867 C CA . LEU A 1 115 ? -1.048 6.442 7.374 1.00 91.56 115 LEU A CA 1
ATOM 868 C C . LEU A 1 115 ? -2.472 6.794 6.935 1.00 91.56 115 LEU A C 1
ATOM 870 O O . LEU A 1 115 ? -3.304 7.158 7.768 1.00 91.56 115 LEU A O 1
ATOM 874 N N . PHE A 1 116 ? -2.770 6.654 5.643 1.00 91.50 116 PHE A N 1
ATOM 875 C CA . PHE A 1 116 ? -4.103 6.879 5.102 1.00 91.50 116 PHE A CA 1
ATOM 876 C C . PHE A 1 116 ? -5.119 5.884 5.675 1.00 91.50 116 PHE A C 1
ATOM 878 O O . PHE A 1 116 ? -6.189 6.302 6.115 1.00 91.50 116 PHE A O 1
ATOM 885 N N . LEU A 1 117 ? -4.774 4.593 5.754 1.00 89.31 117 LEU A N 1
ATOM 886 C CA . LEU A 1 117 ? -5.609 3.569 6.391 1.00 89.31 117 LEU A CA 1
ATOM 887 C C . LEU A 1 117 ? -5.907 3.911 7.848 1.00 89.31 117 LEU A C 1
ATOM 889 O O . LEU A 1 117 ? -7.065 3.884 8.268 1.00 89.31 117 LEU A O 1
ATOM 893 N N . ALA A 1 118 ? -4.877 4.290 8.601 1.00 89.44 118 ALA A N 1
ATOM 894 C CA . ALA A 1 118 ? -5.010 4.671 9.997 1.00 89.44 118 ALA A CA 1
ATOM 895 C C . ALA A 1 118 ? -5.898 5.916 10.178 1.00 89.44 118 ALA A C 1
ATOM 897 O O . ALA A 1 118 ? -6.759 5.955 11.063 1.00 89.44 118 ALA A O 1
ATOM 898 N N . LEU A 1 119 ? -5.743 6.921 9.309 1.00 90.69 119 LEU A N 1
ATOM 899 C CA . LEU A 1 119 ? -6.577 8.122 9.304 1.00 90.69 119 LEU A CA 1
ATOM 900 C C . LEU A 1 119 ? -8.036 7.793 8.962 1.00 90.69 119 LEU A C 1
ATOM 902 O O . LEU A 1 119 ? -8.954 8.281 9.627 1.00 90.69 119 LEU A O 1
ATOM 906 N N . LEU A 1 120 ? -8.255 6.961 7.944 1.00 90.69 120 LEU A N 1
ATOM 907 C CA . LEU A 1 120 ? -9.581 6.549 7.495 1.00 90.69 120 LEU A CA 1
ATOM 908 C C . LEU A 1 120 ? -10.298 5.730 8.574 1.00 90.69 120 LEU A C 1
ATOM 910 O O . LEU A 1 120 ? -11.461 5.996 8.877 1.00 90.69 120 LEU A O 1
ATOM 914 N N . ALA A 1 121 ? -9.592 4.796 9.213 1.00 88.50 121 ALA A N 1
ATOM 915 C CA . ALA A 1 121 ? -10.095 4.023 10.343 1.00 88.50 121 ALA A CA 1
ATOM 916 C C . ALA A 1 121 ? -10.504 4.937 11.507 1.00 88.50 121 ALA A C 1
ATOM 918 O O . ALA A 1 121 ? -11.598 4.791 12.055 1.00 88.50 121 ALA A O 1
ATOM 919 N N . ARG A 1 122 ? -9.675 5.941 11.828 1.00 88.56 122 ARG A N 1
ATOM 920 C CA . ARG A 1 122 ? -9.972 6.932 12.870 1.00 88.56 122 ARG A CA 1
ATOM 921 C C . ARG A 1 122 ? -11.206 7.774 12.538 1.00 88.56 122 ARG A C 1
ATOM 923 O O . ARG A 1 122 ? -12.043 7.973 13.415 1.00 88.56 122 ARG A O 1
ATOM 930 N N . ARG A 1 123 ? -11.339 8.252 11.295 1.00 89.44 123 ARG A N 1
ATOM 931 C CA . ARG A 1 123 ? -12.497 9.054 10.852 1.00 89.44 123 ARG A CA 1
ATOM 932 C C . ARG A 1 123 ? -13.796 8.256 10.821 1.00 89.44 123 ARG A C 1
ATOM 934 O O . ARG A 1 123 ? -14.846 8.804 11.128 1.00 89.44 123 ARG A O 1
ATOM 941 N N . LEU A 1 124 ? -13.726 6.974 10.474 1.00 88.94 124 LEU A N 1
ATOM 942 C CA . LEU A 1 124 ? -14.889 6.087 10.408 1.00 88.94 124 LEU A CA 1
ATOM 943 C C . LEU A 1 124 ? -15.194 5.385 11.739 1.00 88.94 124 LEU A C 1
ATOM 945 O O . LEU A 1 124 ? -16.062 4.513 11.778 1.00 88.94 124 LEU A O 1
ATOM 949 N N . GLY A 1 125 ? -14.493 5.748 12.818 1.00 81.88 125 GLY A N 1
ATOM 950 C CA . GLY A 1 125 ? -14.728 5.198 14.151 1.00 81.88 125 GLY A CA 1
ATOM 951 C C . GLY A 1 125 ? -14.436 3.701 14.259 1.00 81.88 125 GLY A C 1
ATOM 952 O O . GLY A 1 125 ? -15.010 3.033 15.113 1.00 81.88 125 GLY A O 1
ATOM 953 N N . VAL A 1 126 ? -13.565 3.158 13.404 1.00 80.00 126 VAL A N 1
ATOM 954 C CA . VAL A 1 126 ? -13.140 1.758 13.489 1.00 80.00 126 VAL A CA 1
ATOM 955 C C . VAL A 1 126 ? -12.211 1.635 14.693 1.00 80.00 126 VAL A C 1
ATOM 957 O O . VAL A 1 126 ? -11.056 2.055 14.642 1.00 80.00 126 VAL A O 1
ATOM 960 N N . ARG A 1 127 ? -12.740 1.099 15.791 1.00 70.56 127 ARG A N 1
ATOM 961 C CA . ARG A 1 127 ? -11.993 0.711 16.990 1.00 70.56 127 ARG A CA 1
ATOM 962 C C . ARG A 1 127 ? -12.233 -0.781 17.219 1.00 70.56 127 ARG A C 1
ATOM 964 O O . ARG A 1 127 ? -13.352 -1.243 16.992 1.00 70.56 127 ARG A O 1
ATOM 971 N N . ARG A 1 128 ? -11.175 -1.511 17.575 1.00 61.56 128 ARG A N 1
ATOM 972 C CA . ARG A 1 128 ? -11.307 -2.851 18.153 1.00 61.56 128 ARG A CA 1
ATOM 973 C C . ARG A 1 128 ? -11.699 -2.738 19.616 1.00 61.56 128 ARG A C 1
ATOM 975 O O . ARG A 1 128 ? -11.284 -1.731 20.235 1.00 61.56 128 ARG A O 1
#

Sequence (128 aa):
MIRFLVLAVLSLVLLIGVGTLGFDAADGGRFGPRLDGPVLLGGWLLEAVALCALFLLVQGRGGAWWLDGLLAAWIAWIFRGPVLVLAVAEHLGGGRDPWWGLTLRWLAIYSLAGLFLALLARRLGVRR

pLDDT: mean 80.44, std 10.59, range [54.69, 92.88]

Foldseek 3Di:
DVVLLVVQLVVQLVLVVCLLVVVCVVVVNPPHPPDDPVVSSVVSNVLSVQLLVQLVVQAAPPDDLLVSLLVSLVVSLVPPQVVVCVVVCVVPPHDDDPSVVVSVSSNVSSSVSSNVSSVSCVVVVPHD

Radius of gyration: 15.57 Å; chains: 1; bounding box: 42×25×42 Å

Secondary structure (DSSP, 8-state):
-HHHHHHHHHHHHHHHHHHHHHHHHHTTTSSS--S-HHHHHHHHHHHHHHHHHHHHHHTTSSS-HHHHHHHHHHHHHHHHTHHHHHHHHHHHT---S-HHHHHHHHHHHHHHHHHHHHHHHHHTT---